Protein AF-A0A922VUY4-F1 (afdb_monomer_lite)

Sequence (84 aa):
MTRRALEWTTVDRAALAEHLQAARIDRSQAVGATSLYHCRSAGGETVAIALPDGSGLIVGLTPPAAPRFERRKKPADDGPPAAK

pLDDT: mean 83.51, std 17.67, range [43.94, 98.25]

Secondary structure (DSSP, 8-state):
-PPPPEEEEEE-HHHHHHHH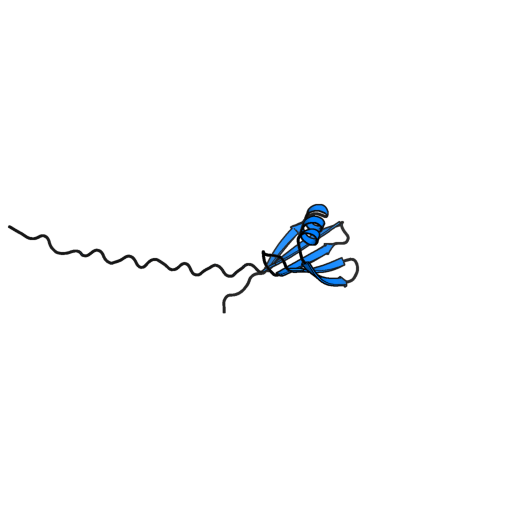HHSEEEEEEEETTEEEEEEEETTEEEEEEE-TTS-EEEEEEPPPPPP-----PPPP--PPPPP-

Structure (mmCIF, N/CA/C/O backbone):
data_AF-A0A922VUY4-F1
#
_entry.id   AF-A0A922VUY4-F1
#
loop_
_atom_site.group_PDB
_atom_site.id
_atom_site.type_symbol
_atom_site.label_atom_id
_atom_site.label_alt_id
_atom_site.label_comp_id
_atom_site.label_asym_id
_atom_site.label_entity_id
_atom_site.label_seq_id
_atom_site.pdbx_PDB_ins_code
_atom_site.Cartn_x
_atom_site.Cartn_y
_atom_site.Cartn_z
_atom_site.occupancy
_atom_site.B_iso_or_equiv
_atom_site.auth_seq_id
_atom_site.auth_comp_id
_atom_site.auth_asym_id
_atom_site.auth_atom_id
_atom_site.pdbx_PDB_model_num
ATOM 1 N N . MET A 1 1 ? 15.401 -20.194 -15.233 1.00 49.25 1 MET A N 1
ATOM 2 C CA . MET A 1 1 ? 14.372 -19.361 -14.575 1.00 49.25 1 MET A CA 1
ATOM 3 C C . MET A 1 1 ? 15.066 -18.422 -13.605 1.00 49.25 1 MET A C 1
ATOM 5 O O . MET A 1 1 ? 15.677 -18.897 -12.658 1.00 49.25 1 MET A O 1
ATOM 9 N N . THR A 1 2 ? 15.052 -17.117 -13.857 1.00 57.69 2 THR A N 1
ATOM 10 C CA . THR A 1 2 ? 15.631 -16.122 -12.943 1.00 57.69 2 THR A CA 1
ATOM 11 C C . THR A 1 2 ? 14.698 -15.971 -11.742 1.00 57.69 2 THR A C 1
ATOM 13 O O . THR A 1 2 ? 13.535 -15.608 -11.917 1.00 57.69 2 THR A O 1
ATOM 16 N N . ARG A 1 3 ? 15.168 -16.305 -10.532 1.00 59.56 3 ARG A N 1
ATOM 17 C CA . ARG A 1 3 ? 14.397 -16.106 -9.294 1.00 59.56 3 ARG A CA 1
ATOM 18 C C . ARG A 1 3 ? 14.158 -14.606 -9.118 1.00 59.56 3 ARG A C 1
ATOM 20 O O . ARG A 1 3 ? 15.117 -13.852 -8.994 1.00 59.56 3 ARG A O 1
ATOM 27 N N . ARG A 1 4 ? 12.893 -14.185 -9.130 1.00 70.25 4 ARG A N 1
ATOM 28 C CA . ARG A 1 4 ? 12.504 -12.834 -8.712 1.00 70.25 4 ARG A CA 1
ATOM 29 C C . ARG A 1 4 ? 12.467 -12.825 -7.187 1.00 70.25 4 ARG A C 1
ATOM 31 O O . ARG A 1 4 ? 11.813 -13.686 -6.600 1.00 70.25 4 ARG A O 1
ATOM 38 N N . ALA A 1 5 ? 13.223 -11.924 -6.573 1.00 83.62 5 ALA A N 1
ATOM 39 C CA . ALA A 1 5 ? 13.188 -11.718 -5.132 1.00 83.62 5 ALA A CA 1
ATOM 40 C C . ALA A 1 5 ? 12.074 -10.724 -4.785 1.00 83.62 5 ALA A C 1
ATOM 42 O O . ALA A 1 5 ? 11.682 -9.908 -5.622 1.00 83.62 5 ALA A O 1
ATOM 43 N N . LEU A 1 6 ? 11.552 -10.831 -3.566 1.00 90.00 6 LEU A N 1
ATOM 44 C CA . LEU A 1 6 ? 10.674 -9.817 -3.001 1.00 90.00 6 LEU A CA 1
ATOM 45 C C . LEU A 1 6 ? 11.514 -8.876 -2.148 1.00 90.00 6 LEU A C 1
ATOM 47 O O . LEU A 1 6 ? 12.307 -9.333 -1.324 1.00 90.00 6 LEU A O 1
ATOM 51 N N . GLU A 1 7 ? 11.284 -7.586 -2.320 1.00 91.31 7 GLU A N 1
ATOM 52 C CA . GLU A 1 7 ? 11.791 -6.544 -1.440 1.00 91.31 7 GLU A CA 1
ATOM 53 C C . GLU A 1 7 ? 10.676 -6.079 -0.518 1.00 91.31 7 GLU A C 1
ATOM 55 O O . GLU A 1 7 ? 9.537 -5.886 -0.944 1.00 91.31 7 GLU A O 1
ATOM 60 N N . TRP A 1 8 ? 11.024 -5.946 0.757 1.00 94.94 8 TRP A N 1
ATOM 61 C CA . TRP A 1 8 ? 10.114 -5.592 1.833 1.00 94.94 8 TRP A CA 1
ATOM 62 C C . TRP A 1 8 ? 10.638 -4.314 2.461 1.00 94.94 8 TRP A C 1
ATOM 64 O O . TRP A 1 8 ? 11.777 -4.271 2.928 1.00 94.94 8 TRP A O 1
ATOM 74 N N . THR A 1 9 ? 9.818 -3.273 2.469 1.00 96.38 9 THR A N 1
ATOM 75 C CA . THR A 1 9 ? 10.195 -1.979 3.033 1.00 96.38 9 THR A CA 1
ATOM 76 C C . THR A 1 9 ? 9.137 -1.535 4.022 1.00 96.38 9 THR A C 1
ATOM 78 O O . THR A 1 9 ? 7.984 -1.314 3.652 1.00 96.38 9 THR A O 1
ATOM 81 N N . THR A 1 10 ? 9.535 -1.403 5.285 1.00 97.69 10 THR A N 1
ATOM 82 C CA . THR A 1 10 ? 8.710 -0.760 6.308 1.00 97.69 10 THR A CA 1
ATOM 83 C C . THR A 1 10 ? 8.751 0.746 6.096 1.00 97.69 10 THR A C 1
ATOM 85 O O . THR A 1 10 ? 9.823 1.324 5.925 1.00 97.69 10 THR A O 1
ATOM 88 N N . VAL A 1 11 ? 7.584 1.374 6.110 1.00 98.19 11 VAL A N 1
ATOM 89 C CA . VAL A 1 11 ? 7.403 2.812 5.924 1.00 98.19 11 VAL A CA 1
ATOM 90 C C . VAL A 1 11 ? 6.520 3.366 7.033 1.00 98.19 11 VAL A C 1
ATOM 92 O O . VAL A 1 11 ? 5.775 2.631 7.681 1.00 98.19 11 VAL A O 1
ATOM 95 N N . ASP A 1 12 ? 6.597 4.667 7.272 1.00 98.25 12 ASP A N 1
ATOM 96 C CA . ASP A 1 12 ? 5.636 5.332 8.143 1.00 98.25 12 ASP A CA 1
ATOM 97 C C . ASP A 1 12 ? 4.307 5.606 7.414 1.00 98.25 12 ASP A C 1
ATOM 99 O O . ASP A 1 12 ? 4.130 5.326 6.222 1.00 98.25 12 ASP A O 1
ATOM 103 N N . ARG A 1 13 ? 3.351 6.175 8.152 1.00 97.12 13 ARG A N 1
ATOM 104 C CA . ARG A 1 13 ? 2.031 6.541 7.631 1.00 97.12 13 ARG A CA 1
ATOM 105 C C . ARG A 1 13 ? 2.097 7.516 6.453 1.00 97.12 13 ARG A C 1
ATOM 107 O O . ARG A 1 13 ? 1.271 7.414 5.548 1.00 97.12 13 ARG A O 1
ATOM 114 N N . ALA A 1 14 ? 3.001 8.493 6.503 1.00 97.88 14 ALA A N 1
ATOM 115 C CA . ALA A 1 14 ? 3.076 9.551 5.502 1.00 97.88 14 ALA A CA 1
ATOM 116 C C . ALA A 1 14 ? 3.618 8.990 4.184 1.00 97.88 14 ALA A C 1
ATOM 118 O O . ALA A 1 14 ? 2.959 9.121 3.155 1.00 97.88 14 ALA A O 1
ATOM 119 N N . ALA A 1 15 ? 4.724 8.247 4.242 1.00 97.62 15 ALA A N 1
ATOM 120 C CA . ALA A 1 15 ? 5.294 7.548 3.096 1.00 97.62 15 ALA A CA 1
ATOM 121 C C . ALA A 1 15 ? 4.314 6.528 2.487 1.00 97.62 15 ALA A C 1
ATOM 123 O O . ALA A 1 15 ? 4.226 6.402 1.264 1.00 97.62 15 ALA A O 1
ATOM 124 N N . LEU A 1 16 ? 3.520 5.830 3.310 1.00 97.50 16 LEU A N 1
ATOM 125 C CA . LEU A 1 16 ? 2.469 4.945 2.803 1.00 97.50 16 LEU A CA 1
ATOM 126 C C . LEU A 1 16 ? 1.387 5.720 2.034 1.00 97.50 16 LEU A C 1
ATOM 128 O O . LEU A 1 16 ? 0.968 5.288 0.959 1.00 97.50 16 LEU A O 1
ATOM 132 N N . ALA A 1 17 ? 0.927 6.851 2.574 1.00 97.12 17 ALA A N 1
ATOM 133 C CA . ALA A 1 17 ? -0.078 7.685 1.920 1.00 97.12 17 ALA A CA 1
ATOM 134 C C . ALA A 1 17 ? 0.435 8.249 0.587 1.00 97.12 17 ALA A C 1
ATOM 136 O O . ALA A 1 17 ? -0.283 8.193 -0.410 1.00 97.12 17 ALA A O 1
ATOM 137 N N . GLU A 1 18 ? 1.686 8.712 0.547 1.00 97.12 18 GLU A N 1
ATOM 138 C CA . GLU A 1 18 ? 2.345 9.171 -0.679 1.00 97.12 18 GLU A CA 1
ATOM 139 C C . GLU A 1 18 ? 2.424 8.057 -1.731 1.00 97.12 18 GLU A C 1
ATOM 141 O O . GLU A 1 18 ? 2.052 8.273 -2.888 1.00 97.12 18 GLU A O 1
ATOM 146 N N . HIS A 1 19 ? 2.825 6.842 -1.336 1.00 95.56 19 HIS A N 1
ATOM 147 C CA . HIS A 1 19 ? 2.863 5.685 -2.239 1.00 95.56 19 HIS A CA 1
ATOM 148 C C . HIS A 1 19 ? 1.483 5.368 -2.825 1.00 95.56 19 HIS A C 1
ATOM 150 O O . HIS A 1 19 ? 1.349 5.156 -4.030 1.00 95.56 19 HIS A O 1
ATOM 156 N N . LEU A 1 20 ? 0.443 5.364 -1.986 1.00 96.19 20 LEU A N 1
ATOM 157 C CA . LEU A 1 20 ? -0.934 5.108 -2.416 1.00 96.19 20 LEU A CA 1
ATOM 158 C C . LEU A 1 20 ? -1.488 6.219 -3.316 1.00 96.19 20 LEU A C 1
ATOM 160 O O . LEU A 1 20 ? -2.279 5.930 -4.209 1.00 96.19 20 LEU A O 1
ATOM 164 N N . GLN A 1 21 ? -1.072 7.468 -3.107 1.00 96.31 21 GLN A N 1
ATOM 165 C CA . GLN A 1 21 ? -1.483 8.601 -3.933 1.00 96.31 21 GLN A CA 1
ATOM 166 C C . GLN A 1 21 ? -0.803 8.594 -5.309 1.00 96.31 21 GLN A C 1
ATOM 168 O O . GLN A 1 21 ? -1.414 8.991 -6.301 1.00 96.31 21 GLN A O 1
ATOM 173 N N . ALA A 1 22 ? 0.449 8.137 -5.380 1.00 95.00 22 ALA A N 1
ATOM 174 C CA . ALA A 1 22 ? 1.211 8.060 -6.624 1.00 95.00 22 ALA A CA 1
ATOM 175 C C . ALA A 1 22 ? 0.882 6.818 -7.475 1.00 95.00 22 ALA A C 1
ATOM 177 O O . ALA A 1 22 ? 1.152 6.805 -8.680 1.00 95.00 22 ALA A O 1
ATOM 178 N N . ALA A 1 23 ? 0.332 5.761 -6.873 1.00 95.00 23 ALA A N 1
ATOM 179 C CA . ALA A 1 23 ? 0.056 4.496 -7.546 1.00 95.00 23 ALA A CA 1
ATOM 180 C C . ALA A 1 23 ? -1.408 4.348 -7.991 1.00 95.00 23 ALA A C 1
ATOM 182 O O . ALA A 1 23 ? -2.341 4.849 -7.368 1.00 95.00 23 ALA A O 1
ATOM 183 N N . ARG A 1 24 ? -1.630 3.558 -9.047 1.00 96.69 24 ARG A N 1
ATOM 184 C CA . ARG A 1 24 ? -2.967 3.056 -9.384 1.00 96.69 24 ARG A CA 1
ATOM 185 C C . ARG A 1 24 ? -3.291 1.863 -8.490 1.00 96.69 24 ARG A C 1
ATOM 187 O O . ARG A 1 24 ? -2.552 0.882 -8.502 1.00 96.69 24 ARG A O 1
ATOM 194 N N . ILE A 1 25 ? -4.411 1.919 -7.775 1.00 97.31 25 ILE A N 1
ATOM 195 C CA . ILE A 1 25 ? -4.891 0.810 -6.941 1.00 97.31 25 ILE A CA 1
ATOM 196 C C . ILE A 1 25 ? -5.785 -0.100 -7.792 1.00 97.31 25 ILE A C 1
ATOM 198 O O . ILE A 1 25 ? -6.871 0.299 -8.205 1.00 97.31 25 ILE A O 1
ATOM 202 N N . ASP A 1 26 ? -5.326 -1.323 -8.052 1.00 96.94 26 ASP A N 1
ATOM 203 C CA . ASP A 1 26 ? -6.061 -2.324 -8.834 1.00 96.94 26 ASP A CA 1
ATOM 204 C C . ASP A 1 26 ? -7.037 -3.131 -7.952 1.00 96.94 26 ASP A C 1
ATOM 206 O O . ASP A 1 26 ? -8.099 -3.553 -8.411 1.00 96.94 26 ASP A O 1
ATOM 210 N N . ARG A 1 27 ? -6.698 -3.346 -6.672 1.00 96.81 27 ARG A N 1
ATOM 211 C CA . ARG A 1 27 ? -7.550 -4.028 -5.682 1.00 96.81 27 ARG A CA 1
ATOM 212 C C . ARG A 1 27 ? -7.254 -3.514 -4.274 1.00 96.81 27 ARG A C 1
ATOM 214 O O . ARG A 1 27 ? -6.097 -3.277 -3.941 1.00 96.81 27 ARG A O 1
ATOM 221 N N . SER A 1 28 ? -8.281 -3.428 -3.432 1.00 97.62 28 SER A N 1
ATOM 222 C CA . SER A 1 28 ? -8.156 -3.199 -1.990 1.00 97.62 28 SER A CA 1
ATOM 223 C C . SER A 1 28 ? -8.895 -4.281 -1.201 1.00 97.62 28 SER A C 1
ATOM 225 O O . SER A 1 28 ? -9.907 -4.817 -1.657 1.00 97.62 28 SER A O 1
ATOM 227 N N . GLN A 1 29 ? -8.368 -4.638 -0.031 1.00 98.00 29 GLN A N 1
ATOM 228 C CA . GLN A 1 29 ? -8.971 -5.634 0.850 1.00 98.00 29 GLN A CA 1
ATOM 229 C C . GLN A 1 29 ? -8.609 -5.355 2.311 1.00 98.00 29 GLN A C 1
ATOM 231 O O . GLN A 1 29 ? -7.467 -5.028 2.612 1.00 98.00 29 GLN A O 1
ATOM 236 N N . ALA A 1 30 ? -9.561 -5.547 3.224 1.00 97.62 30 ALA A N 1
ATOM 237 C CA . ALA A 1 30 ? -9.289 -5.597 4.658 1.00 97.62 30 ALA A CA 1
ATOM 238 C C . ALA A 1 30 ? -9.107 -7.055 5.112 1.00 97.62 30 ALA A C 1
ATOM 240 O O . ALA A 1 30 ? -9.895 -7.931 4.745 1.00 97.62 30 ALA A O 1
ATOM 241 N N . VAL A 1 31 ? -8.068 -7.321 5.902 1.00 96.00 31 VAL A N 1
ATOM 242 C CA . VAL A 1 31 ? -7.774 -8.624 6.514 1.00 96.00 31 VAL A CA 1
ATOM 243 C C . VAL A 1 31 ?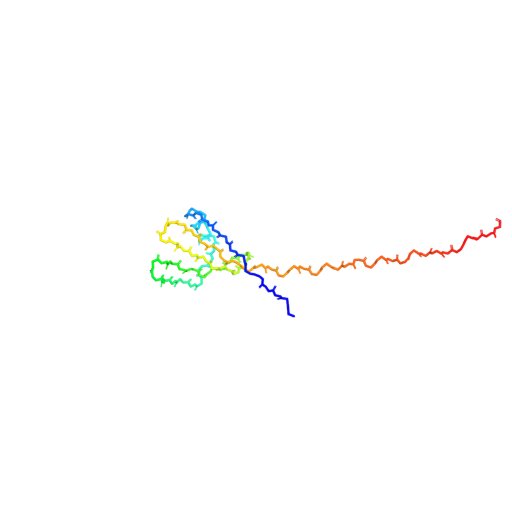 -7.493 -8.391 7.994 1.00 96.00 31 VAL A C 1
ATOM 245 O O . VAL A 1 31 ? -6.431 -7.902 8.371 1.00 96.00 31 VAL A O 1
ATOM 248 N N . GLY A 1 32 ? -8.467 -8.713 8.847 1.00 96.50 32 GLY A N 1
ATOM 249 C CA . GLY A 1 32 ? -8.394 -8.376 10.269 1.00 96.50 32 GLY A CA 1
ATOM 250 C C . GLY A 1 32 ? -8.299 -6.861 10.476 1.00 96.50 32 GLY A C 1
ATOM 251 O O . GLY A 1 32 ? -9.122 -6.115 9.953 1.00 96.50 32 GLY A O 1
ATOM 252 N N . ALA A 1 33 ? -7.285 -6.414 11.220 1.00 96.25 33 ALA A N 1
ATOM 253 C CA . ALA A 1 33 ? -7.016 -4.997 11.487 1.00 96.25 33 ALA A CA 1
ATOM 254 C C . ALA A 1 33 ? -6.083 -4.337 10.448 1.00 96.25 33 ALA A C 1
ATOM 256 O O . ALA A 1 33 ? -5.573 -3.243 10.674 1.00 96.25 33 ALA A O 1
ATOM 257 N N . THR A 1 34 ? -5.823 -5.018 9.333 1.00 97.50 34 THR A N 1
ATOM 258 C CA . THR A 1 34 ? -4.857 -4.607 8.313 1.00 97.50 34 THR A CA 1
ATOM 259 C C . THR A 1 34 ? -5.566 -4.349 6.989 1.00 97.50 34 THR A C 1
ATOM 261 O O . THR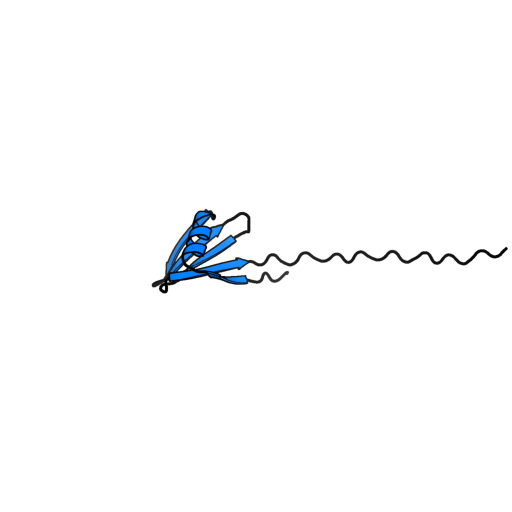 A 1 34 ? -6.452 -5.110 6.595 1.00 97.50 34 THR A O 1
ATOM 264 N N . SER A 1 35 ? -5.141 -3.315 6.264 1.00 98.00 35 SER A N 1
ATOM 265 C CA . SER A 1 35 ? -5.633 -3.030 4.910 1.00 98.00 35 SER A CA 1
ATOM 266 C C . SER A 1 35 ? -4.544 -3.318 3.885 1.00 98.00 35 SER A C 1
ATOM 268 O O . SER A 1 35 ? -3.426 -2.835 4.026 1.00 98.00 35 SER A O 1
ATOM 270 N N . LEU A 1 36 ? -4.865 -4.088 2.849 1.00 97.94 36 LEU A N 1
ATOM 271 C CA . LEU A 1 36 ? -3.982 -4.394 1.731 1.00 97.94 36 LEU A CA 1
ATOM 272 C C . LEU A 1 36 ? -4.457 -3.682 0.467 1.00 97.94 36 LEU A C 1
ATOM 274 O O . LEU A 1 36 ? -5.653 -3.633 0.168 1.00 97.94 36 LEU A O 1
ATOM 278 N N . TYR A 1 37 ? -3.494 -3.206 -0.311 1.00 97.94 37 TYR A N 1
ATOM 279 C CA . TYR A 1 37 ? -3.695 -2.520 -1.577 1.00 97.94 37 TYR A CA 1
ATOM 280 C C . TYR A 1 37 ? -2.751 -3.123 -2.613 1.00 97.94 37 TYR A C 1
ATOM 282 O O . TYR A 1 37 ? -1.536 -3.144 -2.428 1.00 97.94 37 TYR A O 1
ATOM 290 N N . HIS A 1 38 ? -3.308 -3.634 -3.706 1.00 97.25 38 HIS A N 1
ATOM 291 C CA . HIS A 1 38 ? -2.532 -4.040 -4.870 1.00 97.25 38 HIS A CA 1
ATOM 292 C C . HIS A 1 38 ? -2.372 -2.822 -5.767 1.00 97.25 38 HIS A C 1
ATOM 294 O O . HIS A 1 38 ? -3.359 -2.279 -6.268 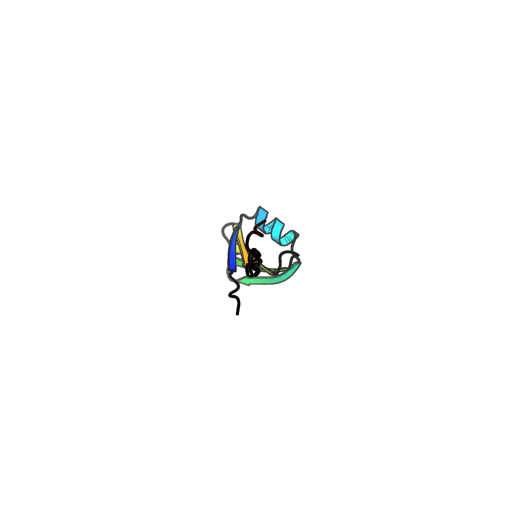1.00 97.25 38 HIS A O 1
ATOM 300 N N . CYS A 1 39 ? -1.130 -2.401 -5.946 1.00 96.25 39 CYS A N 1
ATOM 301 C CA . CYS A 1 39 ? -0.770 -1.142 -6.563 1.00 96.25 39 CYS A CA 1
ATOM 302 C C . CYS A 1 39 ? 0.073 -1.380 -7.816 1.00 96.25 39 CYS A C 1
ATOM 304 O O . CYS A 1 39 ? 0.923 -2.271 -7.862 1.00 96.25 39 CYS A O 1
ATOM 306 N N . ARG A 1 40 ? -0.114 -0.530 -8.821 1.00 94.06 40 ARG A N 1
ATOM 307 C CA . ARG A 1 40 ? 0.675 -0.512 -10.051 1.00 94.06 40 ARG A CA 1
ATOM 308 C C . ARG A 1 40 ? 1.201 0.894 -10.295 1.00 94.06 40 ARG A C 1
ATOM 310 O O . ARG A 1 40 ? 0.433 1.856 -10.295 1.00 94.06 40 ARG A O 1
ATOM 317 N N . SER A 1 41 ? 2.502 1.012 -10.523 1.00 89.12 41 SER A N 1
ATOM 318 C CA . SER A 1 41 ? 3.165 2.270 -10.871 1.00 89.12 41 SER A CA 1
ATOM 319 C C . SER A 1 41 ? 4.154 2.063 -12.020 1.00 89.12 41 SER A C 1
ATOM 321 O O . SER A 1 41 ? 4.342 0.943 -12.502 1.00 89.12 41 SER A O 1
ATOM 323 N N . ALA A 1 42 ? 4.814 3.138 -12.459 1.00 81.38 42 ALA A N 1
ATOM 324 C CA . ALA A 1 42 ? 5.902 3.046 -13.434 1.00 81.38 42 ALA A CA 1
ATOM 325 C C . ALA A 1 42 ? 7.066 2.155 -12.945 1.00 81.38 42 ALA A C 1
ATOM 327 O O . ALA A 1 42 ? 7.772 1.573 -13.763 1.00 81.38 42 ALA A O 1
ATOM 328 N N . GLY A 1 43 ? 7.237 2.018 -11.623 1.00 78.81 43 GLY A N 1
ATOM 329 C CA . GLY A 1 43 ? 8.239 1.147 -11.002 1.00 78.81 43 GLY A CA 1
ATOM 330 C C . GLY A 1 43 ? 7.846 -0.334 -10.951 1.00 78.81 43 GLY A C 1
ATOM 331 O O . GLY A 1 43 ? 8.673 -1.164 -10.584 1.00 78.81 43 GLY A O 1
ATOM 332 N N . GLY A 1 44 ? 6.612 -0.678 -11.334 1.00 88.69 44 GLY A N 1
ATOM 333 C CA . GLY A 1 44 ? 6.104 -2.047 -11.351 1.00 88.69 44 GLY A CA 1
ATOM 334 C C . GLY A 1 44 ? 4.913 -2.273 -10.421 1.00 88.69 44 GLY A C 1
ATOM 335 O O . GLY A 1 44 ? 4.256 -1.342 -9.951 1.00 88.69 44 GLY A O 1
ATOM 336 N N . GLU A 1 45 ? 4.607 -3.549 -10.200 1.00 92.88 45 GLU A N 1
ATOM 337 C CA . GLU A 1 45 ? 3.548 -3.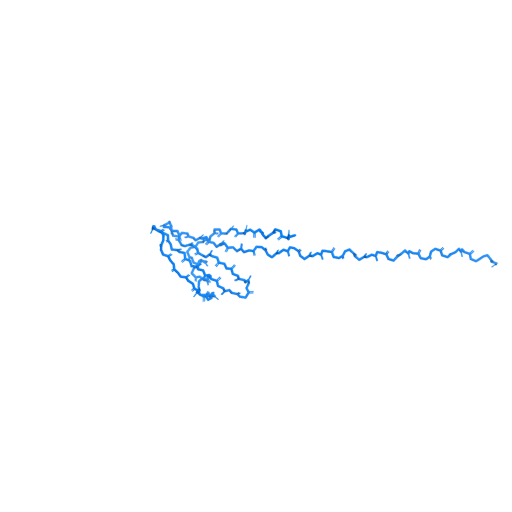987 -9.292 1.00 92.88 45 GLU A CA 1
ATOM 338 C C . GLU A 1 45 ? 4.079 -4.050 -7.857 1.00 92.88 45 GLU A C 1
ATOM 340 O O . GLU A 1 45 ? 5.181 -4.546 -7.605 1.00 92.88 45 GLU A O 1
ATOM 345 N N . THR A 1 46 ? 3.282 -3.548 -6.917 1.00 95.88 46 THR A N 1
ATOM 346 C CA . THR A 1 46 ? 3.584 -3.554 -5.484 1.00 95.88 46 THR A CA 1
ATOM 347 C C . THR A 1 46 ? 2.348 -3.934 -4.677 1.00 95.88 46 THR A C 1
ATOM 349 O O . THR A 1 46 ? 1.215 -3.740 -5.118 1.00 95.88 46 THR A O 1
ATOM 352 N N . VAL A 1 47 ? 2.560 -4.457 -3.473 1.00 97.12 47 VAL A N 1
ATOM 353 C CA . VAL A 1 47 ? 1.513 -4.623 -2.461 1.00 97.12 47 VAL A CA 1
ATOM 354 C C . VAL A 1 47 ? 1.827 -3.681 -1.310 1.00 97.12 47 VAL A C 1
ATOM 356 O O . VAL A 1 47 ? 2.867 -3.816 -0.671 1.00 97.12 47 VAL A O 1
ATOM 359 N N . ALA A 1 48 ? 0.940 -2.726 -1.057 1.00 97.81 48 ALA A N 1
ATOM 360 C CA . ALA A 1 48 ? 1.022 -1.831 0.087 1.00 97.81 48 ALA A CA 1
ATOM 361 C C . ALA A 1 48 ? 0.099 -2.337 1.202 1.00 97.81 48 ALA A C 1
ATOM 363 O O . ALA A 1 48 ? -1.037 -2.735 0.946 1.00 97.81 48 ALA A O 1
ATOM 364 N N . ILE A 1 49 ? 0.589 -2.338 2.436 1.00 98.12 49 ILE A N 1
ATOM 365 C CA . ILE A 1 49 ? -0.100 -2.879 3.607 1.00 98.12 49 ILE A CA 1
ATOM 366 C C . ILE A 1 49 ? -0.117 -1.799 4.686 1.00 98.12 49 ILE A C 1
ATOM 368 O O . ILE A 1 49 ? 0.943 -1.356 5.112 1.00 98.12 49 ILE A O 1
ATOM 372 N N . ALA A 1 50 ? -1.301 -1.384 5.131 1.00 98.06 50 ALA A N 1
ATOM 373 C CA . ALA A 1 50 ? -1.474 -0.498 6.278 1.00 98.06 50 ALA A CA 1
ATOM 374 C C . ALA A 1 50 ? -1.651 -1.333 7.550 1.00 98.06 50 ALA A C 1
ATOM 376 O O . ALA A 1 50 ? -2.607 -2.111 7.650 1.00 98.06 50 ALA A O 1
ATOM 377 N N . LEU A 1 51 ? -0.735 -1.175 8.502 1.00 97.69 51 LEU A N 1
ATOM 378 C CA . LEU A 1 51 ? -0.706 -1.910 9.762 1.00 97.69 51 LEU A CA 1
ATOM 379 C C . LEU A 1 51 ? -1.468 -1.148 10.867 1.00 97.69 51 LEU A C 1
ATOM 381 O O . LEU A 1 51 ? -1.596 0.078 10.808 1.00 97.69 51 LEU A O 1
ATOM 385 N N . PRO A 1 52 ? -1.995 -1.852 11.888 1.00 96.50 52 PRO A N 1
ATOM 386 C CA . PRO A 1 52 ? -2.811 -1.237 12.940 1.00 96.50 52 PRO A CA 1
ATOM 387 C C . PRO A 1 52 ? -2.027 -0.305 13.874 1.00 96.50 52 PRO A C 1
ATOM 389 O O . PRO A 1 52 ? -2.631 0.512 14.563 1.00 96.50 52 PRO A O 1
ATOM 392 N N . ASP A 1 53 ? -0.697 -0.404 13.893 1.00 95.44 53 ASP A N 1
ATOM 393 C CA . ASP A 1 53 ? 0.194 0.491 14.641 1.00 95.44 53 ASP A CA 1
ATOM 394 C C . ASP A 1 53 ? 0.441 1.834 13.924 1.00 95.44 53 ASP A C 1
ATOM 396 O O . ASP A 1 53 ? 1.170 2.688 14.426 1.00 95.44 53 ASP A O 1
ATOM 400 N N . GLY A 1 54 ? -0.181 2.036 12.758 1.00 93.12 54 GLY A N 1
ATOM 401 C CA . GLY A 1 54 ? -0.042 3.236 11.941 1.00 93.12 54 GLY A CA 1
ATOM 402 C C . GLY A 1 54 ? 1.151 3.204 10.987 1.00 93.12 54 GLY A C 1
ATOM 403 O O . GLY A 1 54 ? 1.299 4.134 10.196 1.00 93.12 54 GLY A O 1
ATOM 404 N N . SER A 1 55 ? 1.976 2.157 11.021 1.00 96.88 55 SER A N 1
ATOM 405 C CA . SER A 1 55 ? 3.034 1.948 10.036 1.00 96.88 55 SER A CA 1
ATOM 406 C C . SER A 1 55 ? 2.495 1.307 8.751 1.00 96.88 55 SER A C 1
ATOM 408 O O . SER A 1 55 ? 1.334 0.894 8.650 1.00 96.88 55 SER A O 1
ATOM 410 N N . GLY A 1 56 ? 3.346 1.254 7.733 1.00 98.00 56 GLY A N 1
ATOM 411 C CA . GLY A 1 56 ? 3.064 0.604 6.469 1.00 98.00 56 GLY A CA 1
ATOM 412 C C . GLY A 1 56 ? 4.162 -0.365 6.063 1.00 98.00 56 GLY A C 1
ATOM 413 O O . GLY A 1 56 ? 5.307 -0.272 6.501 1.00 98.00 56 GLY A O 1
ATOM 414 N N . LEU A 1 57 ? 3.816 -1.280 5.169 1.00 97.75 57 LEU A N 1
ATOM 415 C CA . LEU A 1 57 ? 4.771 -2.146 4.498 1.00 97.75 57 LEU A CA 1
ATOM 416 C C . LEU A 1 57 ? 4.516 -2.105 2.993 1.00 97.75 57 LEU A C 1
ATOM 418 O O . LEU A 1 57 ? 3.383 -2.273 2.545 1.00 97.75 57 LEU A O 1
ATOM 422 N N . ILE A 1 58 ? 5.571 -1.886 2.216 1.00 97.12 58 ILE A N 1
ATOM 423 C CA . ILE A 1 58 ? 5.542 -1.953 0.757 1.00 97.12 58 ILE A CA 1
ATOM 424 C C . ILE A 1 58 ? 6.325 -3.193 0.340 1.00 97.12 58 ILE A C 1
ATOM 426 O O . ILE A 1 58 ? 7.489 -3.360 0.706 1.00 97.12 58 ILE A O 1
ATOM 430 N N . VAL A 1 59 ? 5.669 -4.065 -0.422 1.00 96.06 59 VAL A N 1
ATOM 431 C CA . VAL A 1 59 ? 6.269 -5.262 -1.009 1.00 96.06 59 VAL A CA 1
ATOM 432 C C . VAL A 1 59 ? 6.368 -5.072 -2.511 1.00 96.06 59 VAL A C 1
ATOM 434 O O . VAL A 1 59 ? 5.353 -4.894 -3.185 1.00 96.06 59 VAL A O 1
ATOM 437 N N . GLY A 1 60 ? 7.586 -5.119 -3.036 1.00 93.00 60 GLY A N 1
ATOM 438 C CA . GLY A 1 60 ? 7.874 -5.016 -4.464 1.00 93.00 60 GLY A CA 1
ATOM 439 C C . GLY A 1 60 ? 8.601 -6.248 -4.990 1.00 93.00 60 GLY A C 1
ATOM 440 O O . GLY A 1 60 ? 9.176 -7.029 -4.232 1.00 93.00 60 GLY A O 1
ATOM 441 N N . LEU A 1 61 ? 8.588 -6.425 -6.309 1.00 86.44 61 LEU A N 1
ATOM 442 C CA . LEU A 1 61 ? 9.457 -7.391 -6.977 1.00 86.44 61 LEU A CA 1
ATOM 443 C C . LEU A 1 61 ? 10.784 -6.723 -7.328 1.00 86.44 61 LEU A C 1
ATOM 445 O O . LEU A 1 61 ? 10.790 -5.733 -8.057 1.00 86.44 61 LEU A O 1
ATOM 449 N N . THR A 1 62 ? 11.904 -7.316 -6.919 1.00 73.31 62 THR A N 1
ATOM 450 C CA . THR A 1 62 ? 13.212 -6.934 -7.457 1.00 73.31 62 THR A CA 1
ATOM 451 C C . THR A 1 62 ? 13.277 -7.381 -8.921 1.00 73.31 62 THR A C 1
ATOM 453 O O . THR A 1 62 ? 13.115 -8.581 -9.205 1.00 73.31 62 THR A O 1
ATOM 456 N N . PRO A 1 63 ? 13.523 -6.473 -9.884 1.00 63.78 63 PRO A N 1
ATOM 457 C CA . PRO A 1 63 ? 13.796 -6.873 -11.254 1.00 63.78 63 PRO A CA 1
ATOM 458 C C . PRO A 1 63 ? 15.002 -7.824 -11.276 1.00 63.78 63 PRO A C 1
ATOM 460 O O . PRO A 1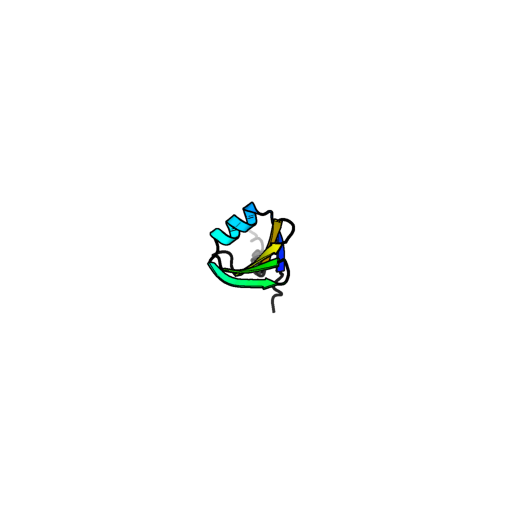 63 ? 15.980 -7.582 -10.566 1.00 63.78 63 PRO A O 1
ATOM 463 N N . PRO A 1 64 ? 14.979 -8.910 -12.069 1.00 58.78 64 PRO A N 1
ATOM 464 C CA . PRO A 1 64 ? 16.154 -9.759 -12.200 1.00 58.78 64 PRO A CA 1
ATOM 465 C C . PRO A 1 64 ? 17.333 -8.908 -12.678 1.00 58.78 64 PRO A C 1
ATOM 467 O O . PRO A 1 64 ? 17.201 -8.171 -13.657 1.00 58.78 64 PRO A O 1
ATOM 470 N N . ALA A 1 65 ? 18.473 -9.011 -11.988 1.00 59.88 65 ALA A N 1
ATOM 471 C CA . ALA A 1 65 ? 19.688 -8.309 -12.379 1.00 59.88 65 ALA A CA 1
ATOM 472 C C . ALA A 1 65 ? 19.977 -8.588 -13.862 1.00 59.88 65 ALA A C 1
ATOM 474 O O . ALA A 1 65 ? 20.011 -9.749 -14.284 1.00 59.88 65 ALA A O 1
ATOM 475 N N . ALA A 1 66 ? 20.136 -7.528 -14.659 1.00 59.78 66 ALA A N 1
ATOM 476 C CA . ALA A 1 66 ? 20.447 -7.669 -16.074 1.00 59.78 66 ALA A CA 1
ATOM 477 C C . ALA A 1 66 ? 21.725 -8.514 -16.233 1.00 59.78 66 ALA A C 1
ATOM 479 O O . ALA A 1 66 ? 22.674 -8.323 -15.461 1.00 59.78 66 ALA A O 1
ATOM 480 N N . PRO A 1 67 ? 21.783 -9.448 -17.201 1.00 57.38 67 PRO A N 1
ATOM 481 C CA . PRO A 1 67 ? 22.991 -10.221 -17.425 1.00 57.38 67 PRO A CA 1
ATOM 482 C C . PRO A 1 67 ? 24.130 -9.253 -17.759 1.00 57.38 67 PRO A C 1
ATOM 484 O O . PRO A 1 67 ? 24.065 -8.509 -18.739 1.00 57.38 67 PRO A O 1
ATOM 487 N N . ARG A 1 68 ? 25.180 -9.246 -16.930 1.00 57.38 68 ARG A N 1
ATOM 488 C CA . ARG A 1 68 ? 26.442 -8.590 -17.278 1.00 57.38 68 ARG A CA 1
ATOM 489 C C . ARG A 1 68 ? 27.014 -9.349 -18.468 1.00 57.38 68 ARG A C 1
ATOM 491 O O . ARG A 1 68 ? 27.607 -10.408 -18.300 1.00 57.38 68 ARG A O 1
ATOM 498 N N . PHE A 1 69 ? 26.816 -8.826 -19.673 1.00 60.00 69 PHE A N 1
ATOM 499 C CA . PHE A 1 69 ? 27.581 -9.277 -20.824 1.00 60.00 69 PHE A CA 1
ATOM 500 C C . PHE A 1 69 ? 29.041 -8.897 -20.573 1.00 60.00 69 PHE A C 1
ATOM 502 O O . PHE A 1 69 ? 29.420 -7.731 -20.697 1.00 60.00 69 PHE A O 1
ATOM 509 N N . GLU A 1 70 ? 29.860 -9.867 -20.166 1.00 60.19 70 GLU A N 1
ATOM 510 C CA . GLU A 1 70 ? 31.306 -9.689 -20.153 1.00 60.19 70 GLU A CA 1
ATOM 511 C C . GLU A 1 70 ? 31.753 -9.389 -21.581 1.00 60.19 70 GLU A C 1
ATOM 513 O O . GLU A 1 70 ? 31.614 -10.198 -22.502 1.00 60.19 70 GLU A O 1
ATOM 518 N N . ARG A 1 71 ? 32.263 -8.174 -21.780 1.00 63.84 71 ARG A N 1
ATOM 519 C CA . ARG A 1 71 ? 32.830 -7.749 -23.051 1.00 63.84 71 ARG A CA 1
ATOM 520 C C . ARG A 1 71 ? 34.045 -8.636 -23.314 1.00 63.84 71 ARG A C 1
ATOM 522 O O . ARG A 1 71 ? 35.091 -8.429 -22.702 1.00 63.84 71 ARG A O 1
ATOM 529 N N . ARG A 1 72 ? 33.903 -9.635 -24.195 1.00 64.38 72 ARG A N 1
ATOM 530 C CA . ARG A 1 72 ? 34.993 -10.524 -24.623 1.00 64.38 72 ARG A CA 1
ATOM 531 C C . ARG A 1 72 ? 36.186 -9.645 -25.019 1.00 64.38 72 ARG A C 1
ATOM 533 O O . ARG A 1 72 ? 36.112 -8.912 -26.006 1.00 64.38 72 ARG A O 1
ATOM 540 N N . LYS A 1 73 ? 37.258 -9.652 -24.215 1.00 62.25 73 LYS A N 1
ATOM 541 C CA . LYS A 1 73 ? 38.516 -8.986 -24.577 1.00 62.25 73 LYS A CA 1
ATOM 542 C C . LYS A 1 73 ? 38.984 -9.623 -25.884 1.00 62.25 73 LYS A C 1
ATOM 544 O O . LYS A 1 73 ? 39.171 -10.835 -25.947 1.00 62.25 73 LYS A O 1
ATOM 549 N N . LYS A 1 74 ? 39.107 -8.807 -26.932 1.00 59.09 74 LYS A N 1
ATOM 550 C CA . LYS A 1 74 ? 39.753 -9.198 -28.185 1.00 59.09 74 LYS A CA 1
ATOM 551 C C . LYS A 1 74 ? 41.171 -9.668 -27.817 1.00 59.09 74 LYS A C 1
ATOM 553 O O . LYS A 1 74 ? 41.832 -8.927 -27.084 1.00 59.09 74 LYS A O 1
ATOM 558 N N . PRO A 1 75 ? 41.618 -10.870 -28.220 1.00 50.53 75 PRO A N 1
ATOM 559 C CA . PRO A 1 75 ? 43.010 -11.240 -28.019 1.00 50.53 75 PRO A CA 1
ATOM 560 C C . PRO A 1 75 ? 43.875 -10.195 -28.726 1.00 50.53 75 PRO A C 1
ATOM 562 O O . PRO A 1 75 ? 43.553 -9.775 -29.842 1.00 50.53 75 PRO A O 1
ATOM 565 N N . ALA A 1 76 ? 44.888 -9.702 -28.015 1.00 59.81 76 ALA A N 1
ATOM 566 C CA . ALA A 1 76 ? 45.908 -8.856 -28.605 1.00 59.81 76 ALA A CA 1
ATOM 567 C C . ALA A 1 76 ? 46.570 -9.655 -29.730 1.00 59.81 76 ALA A C 1
ATOM 569 O O . ALA A 1 76 ? 46.930 -10.817 -29.546 1.00 59.81 76 ALA A O 1
ATOM 570 N N . ASP A 1 77 ? 46.628 -9.043 -30.904 1.00 58.38 77 ASP A N 1
ATOM 571 C CA . ASP A 1 77 ? 47.350 -9.555 -32.055 1.00 58.38 77 ASP A CA 1
ATOM 572 C C . ASP A 1 77 ? 48.847 -9.365 -31.767 1.00 58.38 77 ASP A C 1
ATOM 574 O O . ASP A 1 77 ? 49.399 -8.295 -32.013 1.00 58.38 77 ASP A O 1
ATOM 578 N N . ASP A 1 78 ? 49.476 -10.361 -31.137 1.00 57.38 78 ASP A N 1
ATOM 579 C CA . ASP A 1 78 ? 50.935 -10.443 -31.005 1.00 57.38 78 ASP A CA 1
ATOM 580 C C . ASP A 1 78 ? 51.516 -10.929 -32.343 1.00 57.38 78 ASP A C 1
ATOM 582 O O . ASP A 1 78 ? 51.868 -12.097 -32.530 1.00 57.38 78 ASP A O 1
ATOM 586 N N . GLY A 1 79 ? 51.572 -10.016 -33.313 1.00 55.56 79 GLY A N 1
ATOM 587 C CA . GLY A 1 79 ? 52.381 -10.185 -34.516 1.00 55.56 79 GLY A CA 1
ATOM 588 C C . GLY A 1 79 ? 53.872 -10.053 -34.164 1.00 55.56 79 GLY A C 1
ATOM 589 O O . GLY A 1 79 ? 54.241 -9.107 -33.465 1.00 55.56 79 GLY A O 1
ATOM 590 N N . PRO A 1 80 ? 54.751 -10.970 -34.611 1.00 62.84 80 PRO A N 1
ATOM 591 C CA . PRO A 1 80 ? 56.156 -10.978 -34.209 1.00 62.84 80 PRO A CA 1
ATOM 592 C C . PRO A 1 80 ? 56.911 -9.742 -34.733 1.00 62.84 80 PRO A C 1
ATOM 594 O O . PRO A 1 80 ? 56.565 -9.217 -35.796 1.00 62.84 80 PRO A O 1
ATOM 597 N N . PRO A 1 81 ? 57.970 -9.278 -34.038 1.00 55.38 81 PRO A N 1
ATOM 598 C CA . PRO A 1 81 ? 58.745 -8.130 -34.488 1.00 55.38 81 PRO A CA 1
ATOM 599 C C . PRO A 1 81 ? 59.469 -8.464 -35.798 1.00 55.38 81 PRO A C 1
ATOM 601 O O . PRO A 1 81 ? 60.232 -9.428 -35.883 1.00 55.38 81 PRO A O 1
ATOM 604 N N . ALA A 1 82 ? 59.227 -7.651 -36.826 1.00 53.06 82 ALA A N 1
ATOM 605 C CA . ALA A 1 82 ? 59.966 -7.711 -38.077 1.00 53.06 82 ALA A CA 1
ATOM 606 C C . ALA A 1 82 ? 61.422 -7.291 -37.829 1.00 53.06 82 ALA A C 1
ATOM 608 O O . ALA A 1 82 ? 61.699 -6.155 -37.448 1.00 53.06 82 ALA A O 1
ATOM 609 N N . ALA A 1 83 ? 62.348 -8.221 -38.053 1.00 53.50 83 ALA A N 1
ATOM 610 C CA . ALA A 1 83 ? 63.770 -7.933 -38.137 1.00 53.50 83 ALA A CA 1
ATOM 611 C C . ALA A 1 83 ? 64.100 -7.345 -39.516 1.00 53.50 83 ALA A C 1
ATOM 613 O O . ALA A 1 83 ? 63.861 -8.009 -40.530 1.00 53.50 83 ALA A O 1
ATOM 614 N N . LYS A 1 84 ? 64.677 -6.140 -39.544 1.00 43.94 84 LYS A N 1
ATOM 615 C CA . LYS A 1 84 ? 65.785 -5.756 -40.432 1.00 43.94 84 LYS A CA 1
ATOM 616 C C . LYS A 1 84 ? 66.374 -4.414 -40.026 1.00 43.94 84 LYS A C 1
ATOM 618 O O . LYS A 1 84 ? 65.583 -3.471 -39.823 1.00 43.94 84 LYS A O 1
#

Radius of gyration: 24.19 Å; chains: 1; bounding box: 75×29×55 Å

Foldseek 3Di:
DQDWDKDKDKFALVVLVVQVVQWDFPDWDDDPQKIWTFTQHPQGTWIWMQDNVRIIMIIDIDDRDDPPPDPPPDPPPCDDDDDD